Protein AF-A0A2V5M9B9-F1 (afdb_monomer_lite)

Foldseek 3Di:
DEEDCADDPLSVVLQVVVQVVDLAAEYEHEDQDPDDVVRVVCLVVPQQVVCVVVVGRGYHYHYHHDHPPPDQVRVVVVVVVVCVVCVPAAAEYEYRDDPDDCVVVVCPVPCNVVVVVVVCVVVVPPRYHYHYDHDDPPPD

Radius of gyration: 14.92 Å; chains: 1; bounding box: 33×29×41 Å

Structure (mmCIF, N/CA/C/O backbone):
data_AF-A0A2V5M9B9-F1
#
_entry.id   AF-A0A2V5M9B9-F1
#
loop_
_atom_site.group_PDB
_atom_site.id
_atom_site.type_symbol
_atom_site.label_atom_id
_atom_site.label_alt_id
_atom_site.label_comp_id
_atom_site.label_asym_id
_atom_site.label_entity_id
_atom_site.label_seq_id
_atom_site.pdbx_PDB_ins_code
_atom_site.Cartn_x
_atom_site.Cartn_y
_atom_site.Cartn_z
_atom_site.occupancy
_atom_site.B_iso_or_equiv
_atom_site.auth_seq_id
_atom_site.auth_comp_id
_atom_site.auth_asym_id
_atom_site.auth_atom_id
_atom_site.pdbx_PDB_model_num
ATOM 1 N N . VAL A 1 1 ? -5.630 0.348 0.928 1.00 92.25 1 VAL A N 1
ATOM 2 C CA . VAL A 1 1 ? -4.159 0.507 0.826 1.00 92.25 1 VAL A CA 1
ATOM 3 C C . VAL A 1 1 ? -3.582 -0.641 0.010 1.00 92.25 1 VAL A C 1
ATOM 5 O O . VAL A 1 1 ? -3.926 -1.786 0.276 1.00 92.25 1 VAL A O 1
ATOM 8 N N . VAL A 1 2 ? -2.746 -0.350 -0.987 1.00 92.00 2 VAL A N 1
ATOM 9 C CA . VAL A 1 2 ? -2.108 -1.350 -1.859 1.00 92.00 2 VAL A CA 1
ATOM 10 C C . VAL A 1 2 ? -0.591 -1.129 -1.843 1.00 92.00 2 VAL A C 1
ATOM 12 O O . VAL A 1 2 ? -0.124 -0.192 -2.491 1.00 92.00 2 VAL A O 1
ATOM 15 N N . PRO A 1 3 ? 0.200 -1.920 -1.101 1.00 88.62 3 PRO A N 1
ATOM 16 C CA . PRO A 1 3 ? 1.654 -1.828 -1.173 1.00 88.62 3 PRO A CA 1
ATOM 17 C C . PRO A 1 3 ? 2.158 -2.244 -2.564 1.00 88.62 3 PRO A C 1
ATOM 19 O O . PRO A 1 3 ? 1.758 -3.286 -3.086 1.00 88.62 3 PRO A O 1
ATOM 22 N N . ILE A 1 4 ? 3.042 -1.438 -3.158 1.00 86.62 4 ILE A N 1
ATOM 23 C CA . ILE A 1 4 ? 3.650 -1.689 -4.469 1.00 86.62 4 ILE A CA 1
ATOM 24 C C . ILE A 1 4 ? 5.169 -1.459 -4.430 1.00 86.62 4 ILE A C 1
ATOM 26 O O . ILE A 1 4 ? 5.657 -0.440 -3.951 1.00 86.62 4 ILE A O 1
ATOM 30 N N . ASP A 1 5 ? 5.935 -2.399 -4.980 1.00 79.50 5 ASP A N 1
ATOM 31 C CA . ASP A 1 5 ? 7.397 -2.272 -5.158 1.00 79.50 5 ASP A CA 1
ATOM 32 C C . ASP A 1 5 ? 7.758 -1.523 -6.460 1.00 79.50 5 ASP A C 1
ATOM 34 O O . ASP A 1 5 ? 8.858 -1.024 -6.663 1.00 79.50 5 ASP A O 1
ATOM 38 N N . GLY A 1 6 ? 6.788 -1.403 -7.363 1.00 83.94 6 GLY A N 1
ATOM 39 C CA . GLY A 1 6 ? 6.918 -0.739 -8.652 1.00 83.94 6 GLY A CA 1
ATOM 40 C C . GLY A 1 6 ? 5.719 -1.050 -9.539 1.00 83.94 6 GLY A C 1
ATOM 41 O O . GLY A 1 6 ? 4.765 -1.710 -9.112 1.00 83.94 6 GLY A O 1
ATOM 42 N N . TRP A 1 7 ? 5.755 -0.594 -10.791 1.00 88.12 7 TRP A N 1
ATOM 43 C CA . TRP A 1 7 ? 4.675 -0.851 -11.741 1.00 88.12 7 TRP A CA 1
ATOM 44 C C . TRP A 1 7 ? 4.913 -2.132 -12.545 1.00 88.12 7 TRP A C 1
ATOM 46 O O . TRP A 1 7 ? 5.859 -2.235 -13.322 1.00 88.12 7 TRP A O 1
ATOM 56 N N . ASN A 1 8 ? 4.034 -3.116 -12.369 1.00 86.44 8 ASN A N 1
ATOM 57 C CA . ASN A 1 8 ? 4.023 -4.380 -13.104 1.00 86.44 8 ASN A CA 1
ATOM 58 C C . ASN A 1 8 ? 2.585 -4.943 -13.134 1.00 86.44 8 ASN A C 1
ATOM 60 O O . ASN A 1 8 ? 1.670 -4.366 -12.543 1.00 86.44 8 ASN A O 1
ATOM 64 N N . ARG A 1 9 ? 2.373 -6.099 -13.784 1.00 83.94 9 ARG A N 1
ATOM 65 C CA . ARG A 1 9 ? 1.043 -6.746 -13.925 1.00 83.94 9 ARG A CA 1
ATOM 66 C C . ARG A 1 9 ? 0.336 -7.037 -12.594 1.00 83.94 9 ARG A C 1
ATOM 68 O O . ARG A 1 9 ? -0.864 -7.297 -12.572 1.00 83.94 9 ARG A O 1
ATOM 75 N N . VAL A 1 10 ? 1.093 -7.057 -11.509 1.00 82.62 10 VAL A N 1
ATOM 76 C CA . VAL A 1 10 ? 0.715 -7.572 -10.195 1.00 82.62 10 VAL A CA 1
ATOM 77 C C . VAL A 1 10 ? 0.204 -6.406 -9.373 1.00 82.62 10 VAL A C 1
ATOM 79 O O . VAL A 1 10 ? -0.951 -6.421 -8.954 1.00 82.62 10 VAL A O 1
ATOM 82 N N . SER A 1 11 ? 1.000 -5.336 -9.313 1.00 86.50 11 SER A N 1
ATOM 83 C CA . SER A 1 11 ? 0.580 -4.019 -8.840 1.00 86.50 11 SER A CA 1
ATOM 84 C C . SER A 1 11 ? -0.647 -3.518 -9.605 1.00 86.50 11 SER A C 1
ATOM 86 O O . SER A 1 11 ? -1.611 -3.076 -8.988 1.00 86.50 11 SER A O 1
ATOM 88 N N . GLU A 1 12 ? -0.670 -3.654 -10.938 1.00 89.75 12 GLU A N 1
ATOM 89 C CA . GLU A 1 12 ? -1.817 -3.243 -11.756 1.00 89.75 12 GLU A CA 1
ATOM 90 C C . GLU A 1 12 ? -3.094 -4.000 -11.366 1.00 89.75 12 GLU A C 1
ATOM 92 O O . GLU A 1 12 ? -4.143 -3.392 -11.150 1.00 89.75 12 GLU A O 1
ATOM 97 N N . ARG A 1 13 ? -3.028 -5.333 -11.264 1.00 87.75 13 ARG A N 1
ATOM 98 C CA . ARG A 1 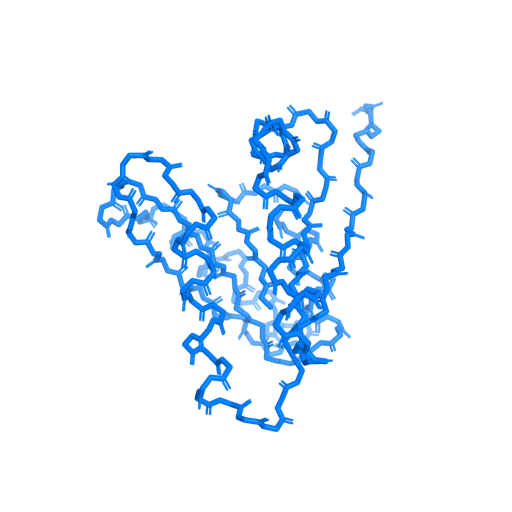13 ? -4.195 -6.150 -10.906 1.00 87.75 13 ARG A CA 1
ATOM 99 C C . ARG A 1 13 ? -4.696 -5.860 -9.502 1.00 87.75 13 ARG A C 1
ATOM 101 O O . ARG A 1 13 ? -5.904 -5.732 -9.324 1.00 87.75 13 ARG A O 1
ATOM 108 N N . ALA A 1 14 ? -3.796 -5.764 -8.532 1.00 89.06 14 ALA A N 1
ATOM 109 C CA . ALA A 1 14 ? -4.168 -5.489 -7.154 1.00 89.06 14 ALA A CA 1
ATOM 110 C C . ALA A 1 14 ? -4.788 -4.101 -7.007 1.00 89.06 14 ALA A C 1
ATOM 112 O O . ALA A 1 14 ? -5.802 -3.953 -6.328 1.00 89.06 14 ALA A O 1
ATOM 113 N N . LEU A 1 15 ? -4.262 -3.107 -7.727 1.00 92.25 15 LEU A N 1
ATOM 114 C CA . LEU A 1 15 ? -4.845 -1.773 -7.754 1.00 92.25 15 LEU A CA 1
ATOM 115 C C . LEU A 1 15 ? -6.227 -1.768 -8.416 1.00 92.25 15 LEU A C 1
ATOM 117 O O . LEU A 1 15 ? -7.162 -1.183 -7.880 1.00 92.25 15 LEU A O 1
ATOM 121 N N . ARG A 1 16 ? -6.401 -2.486 -9.534 1.00 91.38 16 ARG A N 1
ATOM 122 C CA . ARG A 1 16 ? -7.719 -2.674 -10.170 1.00 91.38 16 ARG A CA 1
ATOM 123 C C . ARG A 1 16 ? -8.716 -3.378 -9.255 1.00 91.38 16 ARG A C 1
ATOM 125 O O . ARG A 1 16 ? -9.887 -3.018 -9.256 1.00 91.38 16 ARG A O 1
ATOM 132 N N . PHE A 1 17 ? -8.275 -4.382 -8.501 1.00 91.88 17 PHE A N 1
ATOM 133 C CA . PHE A 1 17 ? -9.111 -5.048 -7.507 1.00 91.88 17 PHE A CA 1
ATOM 134 C C . PHE A 1 17 ? -9.512 -4.075 -6.393 1.00 91.88 17 PHE A C 1
ATOM 136 O O . PHE A 1 17 ? -10.698 -3.951 -6.107 1.00 91.88 17 PHE A O 1
ATOM 143 N N . ALA A 1 18 ? -8.555 -3.326 -5.838 1.00 93.69 18 ALA A N 1
ATOM 144 C CA . ALA A 1 18 ? -8.812 -2.338 -4.795 1.00 93.69 18 ALA A CA 1
ATOM 145 C C . ALA A 1 18 ? -9.821 -1.265 -5.244 1.00 93.69 18 ALA A C 1
ATOM 147 O O . ALA A 1 18 ? -10.766 -0.984 -4.516 1.00 93.69 18 ALA A O 1
ATOM 148 N N . MET A 1 19 ? -9.685 -0.740 -6.468 1.00 94.44 19 MET A N 1
ATOM 149 C CA . MET A 1 19 ? -10.619 0.248 -7.037 1.00 94.44 19 MET A CA 1
ATOM 150 C C . MET A 1 19 ? -12.041 -0.289 -7.252 1.00 94.44 19 MET A C 1
ATOM 152 O O . MET A 1 19 ? -12.979 0.491 -7.365 1.00 94.44 19 MET A O 1
ATOM 156 N N . ARG A 1 20 ? -12.236 -1.612 -7.321 1.00 92.62 20 ARG A N 1
ATOM 157 C CA . ARG A 1 20 ? -13.578 -2.213 -7.425 1.00 92.62 20 ARG A CA 1
ATOM 158 C C . ARG A 1 20 ? -14.299 -2.315 -6.089 1.00 92.62 20 ARG A C 1
ATOM 160 O O . ARG A 1 20 ? -15.516 -2.460 -6.089 1.00 92.62 20 ARG A O 1
ATOM 167 N N . ILE A 1 21 ? -13.558 -2.304 -4.986 1.00 93.06 21 ILE A N 1
ATOM 168 C CA . ILE A 1 21 ? -14.105 -2.503 -3.639 1.00 93.06 21 ILE A CA 1
ATOM 169 C C . ILE A 1 21 ? -14.071 -1.225 -2.793 1.00 93.06 21 ILE A C 1
ATOM 171 O O . ILE A 1 21 ? -14.668 -1.203 -1.723 1.00 93.06 21 ILE A O 1
ATOM 175 N N . SER A 1 22 ? -13.376 -0.179 -3.250 1.00 94.38 22 SER A N 1
ATOM 176 C CA . SER A 1 22 ? -13.280 1.114 -2.573 1.00 94.38 22 SER A CA 1
ATOM 177 C C . SER A 1 22 ? -13.063 2.245 -3.577 1.00 94.38 22 SER A C 1
ATOM 179 O O . SER A 1 22 ? -12.294 2.100 -4.528 1.00 94.38 22 SER A O 1
ATOM 181 N N . GLU A 1 23 ? -13.687 3.395 -3.326 1.00 93.69 23 GLU A N 1
ATOM 182 C CA . GLU A 1 23 ? -13.375 4.653 -4.016 1.00 93.69 23 GLU A CA 1
ATOM 183 C C . GLU A 1 23 ? -12.150 5.357 -3.415 1.00 93.69 23 GLU A C 1
ATOM 185 O O . GLU A 1 23 ? -11.523 6.186 -4.072 1.00 93.69 23 GLU A O 1
ATOM 190 N N . ASP A 1 24 ? -11.792 5.029 -2.171 1.00 94.69 24 ASP A N 1
ATOM 191 C CA . ASP A 1 24 ? -10.601 5.547 -1.509 1.00 94.69 24 ASP A CA 1
ATOM 192 C C . ASP A 1 24 ? -9.487 4.499 -1.541 1.00 94.69 24 ASP A C 1
ATOM 194 O O . ASP A 1 24 ? -9.454 3.538 -0.763 1.00 94.69 24 ASP A O 1
ATOM 198 N N . VAL A 1 25 ? -8.588 4.656 -2.510 1.00 96.19 25 VAL A N 1
ATOM 199 C CA . VAL A 1 25 ? -7.483 3.732 -2.749 1.00 96.19 25 VAL A CA 1
ATOM 200 C C . VAL A 1 25 ? -6.177 4.504 -2.753 1.00 96.19 25 VAL A C 1
ATOM 202 O O . VAL A 1 25 ? -5.970 5.388 -3.580 1.00 96.19 25 VAL A O 1
ATOM 205 N N . THR A 1 26 ? -5.260 4.106 -1.874 1.00 96.38 26 THR A N 1
ATOM 206 C CA . THR A 1 26 ? -3.868 4.567 -1.904 1.00 96.38 26 THR A CA 1
ATOM 207 C C . THR A 1 26 ? -2.943 3.411 -2.250 1.00 96.38 26 THR A C 1
ATOM 209 O O . THR A 1 26 ? -2.934 2.395 -1.546 1.00 96.38 26 THR A O 1
ATOM 212 N N . ALA A 1 27 ? -2.163 3.575 -3.314 1.00 94.56 27 ALA A N 1
ATOM 213 C CA . ALA A 1 27 ? -0.980 2.778 -3.587 1.00 94.56 27 ALA A CA 1
ATOM 214 C C . ALA A 1 27 ? 0.183 3.315 -2.742 1.00 94.56 27 ALA A C 1
ATOM 216 O O . ALA A 1 27 ? 0.450 4.512 -2.765 1.00 94.56 27 ALA A O 1
ATOM 217 N N . VAL A 1 28 ? 0.857 2.449 -1.991 1.00 92.31 28 VAL A N 1
ATOM 218 C CA . VAL A 1 28 ? 1.969 2.834 -1.111 1.00 92.31 28 VAL A CA 1
ATOM 219 C C . VAL A 1 28 ? 3.248 2.215 -1.645 1.00 92.31 28 VAL A C 1
ATOM 221 O O . VAL A 1 28 ? 3.363 0.993 -1.718 1.00 92.31 28 VAL A O 1
ATOM 224 N N . HIS A 1 29 ? 4.208 3.053 -2.014 1.00 89.75 29 HIS A N 1
ATOM 225 C CA . HIS A 1 29 ? 5.532 2.637 -2.445 1.00 89.75 29 HIS A CA 1
ATOM 226 C C . HIS A 1 29 ? 6.561 2.983 -1.375 1.00 89.75 29 HIS A C 1
ATOM 228 O O . HIS A 1 29 ? 6.711 4.149 -1.023 1.00 89.75 29 HIS A O 1
ATOM 234 N N . VAL A 1 30 ? 7.280 1.983 -0.870 1.00 84.56 30 VAL A N 1
ATOM 235 C CA . VAL A 1 30 ? 8.362 2.184 0.101 1.00 84.56 30 VAL A CA 1
ATOM 236 C C . VAL A 1 30 ? 9.700 2.095 -0.629 1.00 84.56 30 VAL A C 1
ATOM 238 O O . VAL A 1 30 ? 9.944 1.118 -1.333 1.00 84.56 30 VAL A O 1
ATOM 241 N N . THR A 1 31 ? 10.560 3.102 -0.481 1.00 83.06 31 THR A N 1
ATOM 242 C CA . THR A 1 31 ? 11.813 3.234 -1.248 1.00 83.06 31 THR A CA 1
ATOM 243 C C . THR A 1 31 ? 12.957 3.768 -0.386 1.00 83.06 31 THR A C 1
ATOM 245 O O . THR A 1 31 ? 12.738 4.589 0.499 1.00 83.06 31 THR A O 1
ATOM 248 N N . GLU A 1 32 ? 14.188 3.326 -0.667 1.00 79.00 32 GLU A N 1
ATOM 249 C CA . GLU A 1 32 ? 15.414 3.886 -0.065 1.00 79.00 32 GLU A CA 1
ATOM 250 C C . GLU A 1 32 ? 15.839 5.209 -0.716 1.00 79.00 32 GLU A C 1
ATOM 252 O O . GLU A 1 32 ? 16.624 5.956 -0.148 1.00 79.00 32 GLU A O 1
ATOM 257 N N . ASN A 1 33 ? 15.356 5.488 -1.927 1.00 76.38 33 ASN A N 1
ATOM 258 C CA . ASN A 1 33 ? 15.595 6.756 -2.607 1.00 76.38 33 ASN A CA 1
ATOM 259 C C . ASN A 1 33 ? 14.525 7.764 -2.187 1.00 76.38 33 ASN A C 1
ATOM 261 O O . ASN A 1 33 ? 13.345 7.411 -2.173 1.00 76.38 33 ASN A O 1
ATOM 265 N N . GLU A 1 34 ? 14.915 9.016 -1.932 1.00 68.50 34 GLU A N 1
ATOM 266 C CA . GLU A 1 34 ? 14.004 10.112 -1.551 1.00 68.50 34 GLU A CA 1
ATOM 267 C C . GLU A 1 34 ? 12.843 10.304 -2.539 1.00 68.50 34 GLU A C 1
ATOM 269 O O . GLU A 1 34 ? 11.783 10.807 -2.176 1.00 68.50 34 GLU A O 1
ATOM 274 N N . THR A 1 35 ? 13.005 9.894 -3.802 1.00 71.94 35 THR A N 1
ATOM 275 C CA . THR A 1 35 ? 11.933 9.907 -4.801 1.00 71.94 35 THR A CA 1
ATOM 276 C C . THR A 1 35 ? 12.104 8.778 -5.818 1.00 71.94 35 THR A C 1
ATOM 278 O O . THR A 1 35 ? 13.215 8.476 -6.251 1.00 71.94 35 THR A O 1
ATOM 281 N N . ASN A 1 36 ? 10.986 8.184 -6.252 1.00 82.62 36 ASN A N 1
ATOM 282 C CA . ASN A 1 36 ? 10.930 7.281 -7.405 1.00 82.62 36 ASN A CA 1
ATOM 283 C C . ASN A 1 36 ? 10.169 7.955 -8.557 1.00 82.62 36 ASN A C 1
ATOM 285 O O . ASN A 1 36 ? 8.994 7.671 -8.799 1.00 82.62 36 ASN A O 1
ATOM 289 N N . GLN A 1 37 ? 10.838 8.886 -9.247 1.00 86.50 37 GLN A N 1
ATOM 290 C CA . GLN A 1 37 ? 10.208 9.715 -10.283 1.00 86.50 37 GLN A CA 1
ATOM 291 C C . GLN A 1 37 ? 9.623 8.864 -11.416 1.00 86.50 37 GLN A C 1
ATOM 293 O O . GLN A 1 37 ? 8.510 9.117 -11.864 1.00 86.50 37 GLN A O 1
ATOM 298 N N . ALA A 1 38 ? 10.319 7.791 -11.801 1.00 88.75 38 ALA A N 1
ATOM 299 C CA . ALA A 1 38 ? 9.840 6.864 -12.819 1.00 88.75 38 ALA A CA 1
ATOM 300 C C . ALA A 1 38 ? 8.493 6.229 -12.435 1.00 88.75 38 ALA A C 1
ATOM 302 O O . ALA A 1 38 ? 7.589 6.158 -13.266 1.00 88.75 38 ALA A O 1
ATOM 303 N N . LEU A 1 39 ? 8.324 5.797 -11.179 1.00 89.62 39 LEU A N 1
ATOM 304 C CA . LEU A 1 39 ? 7.048 5.253 -10.716 1.00 89.62 39 LEU A CA 1
ATOM 305 C C . LEU A 1 39 ? 5.951 6.321 -10.685 1.00 89.62 39 LEU A C 1
ATOM 307 O O . LEU A 1 39 ? 4.827 6.030 -11.086 1.00 89.62 39 LEU A O 1
ATOM 311 N N . ILE A 1 40 ? 6.270 7.539 -10.243 1.00 91.62 40 ILE A N 1
ATOM 312 C CA . ILE A 1 40 ? 5.322 8.662 -10.213 1.00 91.62 40 ILE A CA 1
ATOM 313 C C . ILE A 1 40 ? 4.819 8.975 -11.628 1.00 91.62 40 ILE A C 1
ATOM 315 O O . ILE A 1 40 ? 3.611 9.074 -11.849 1.00 91.62 40 ILE A O 1
ATOM 319 N N . ASP A 1 41 ? 5.725 9.065 -12.600 1.00 93.00 41 ASP A N 1
ATOM 320 C CA . ASP A 1 41 ? 5.387 9.345 -13.998 1.00 93.00 41 ASP A CA 1
ATOM 321 C C . ASP A 1 41 ? 4.552 8.214 -14.608 1.00 93.00 41 ASP A C 1
ATOM 323 O O . ASP A 1 41 ? 3.556 8.453 -15.301 1.00 93.00 41 ASP A O 1
ATOM 327 N N . ILE A 1 42 ? 4.910 6.962 -14.311 1.00 92.62 42 ILE A N 1
ATOM 328 C CA . ILE A 1 42 ? 4.121 5.800 -14.721 1.00 92.62 42 ILE A CA 1
ATOM 329 C C . ILE A 1 42 ? 2.727 5.855 -14.098 1.00 92.62 42 ILE A C 1
ATOM 331 O O . ILE A 1 42 ? 1.748 5.629 -14.803 1.00 92.62 42 ILE A O 1
ATOM 335 N N . PHE A 1 43 ? 2.602 6.172 -12.813 1.00 92.81 43 PHE A N 1
ATOM 336 C CA . PHE A 1 43 ? 1.311 6.218 -12.133 1.00 92.81 43 PHE A CA 1
ATOM 337 C C . PHE A 1 43 ? 0.395 7.289 -12.748 1.00 92.81 43 PHE A C 1
ATOM 339 O O . PHE A 1 43 ? -0.733 6.992 -13.150 1.00 92.81 43 PHE A O 1
ATOM 346 N N . ARG A 1 44 ? 0.925 8.496 -12.969 1.00 92.25 44 ARG A N 1
ATOM 347 C CA . ARG A 1 44 ? 0.204 9.597 -13.630 1.00 92.25 44 ARG A CA 1
ATOM 348 C C . ARG A 1 44 ? -0.233 9.277 -15.054 1.00 92.25 44 ARG A C 1
ATOM 350 O O . ARG A 1 44 ? -1.267 9.752 -15.503 1.00 92.25 44 ARG A O 1
ATOM 357 N N . THR A 1 45 ? 0.536 8.481 -15.793 1.00 92.44 45 THR A N 1
ATOM 358 C CA . THR A 1 45 ? 0.237 8.196 -17.209 1.00 92.44 45 THR A CA 1
ATOM 359 C C . THR A 1 45 ? -0.549 6.903 -17.422 1.00 92.44 45 THR A C 1
ATOM 361 O O . THR A 1 45 ? -1.333 6.803 -18.366 1.00 92.44 45 THR A O 1
ATOM 364 N N . ARG A 1 46 ? -0.358 5.897 -16.564 1.00 89.62 46 ARG A N 1
ATOM 365 C CA . ARG A 1 46 ? -0.905 4.538 -16.723 1.00 89.62 46 ARG A CA 1
ATOM 366 C C . ARG A 1 46 ? -2.024 4.202 -15.744 1.00 89.62 46 ARG A C 1
ATOM 368 O O . ARG A 1 46 ? -2.705 3.204 -15.970 1.00 89.62 46 ARG A O 1
ATOM 375 N N . VAL A 1 47 ? -2.224 4.993 -14.690 1.00 91.75 47 VAL A N 1
ATOM 376 C CA . VAL A 1 47 ? -3.225 4.711 -13.650 1.00 91.75 47 VAL A CA 1
ATOM 377 C C . VAL A 1 47 ? -4.309 5.774 -13.613 1.00 91.75 47 VAL A C 1
ATOM 379 O O . VAL A 1 47 ? -5.475 5.448 -13.821 1.00 91.75 47 VAL A O 1
ATOM 382 N N . GLU A 1 48 ? -3.938 7.032 -13.389 1.00 90.88 48 GLU A N 1
ATOM 383 C CA . GLU A 1 48 ? -4.896 8.114 -13.134 1.00 90.88 48 GLU A CA 1
ATOM 384 C C . GLU A 1 48 ? -5.880 8.344 -14.306 1.00 90.88 48 GLU A C 1
ATOM 386 O O . GLU A 1 48 ? -7.095 8.285 -14.076 1.00 90.88 48 GLU A O 1
ATOM 391 N N . PRO A 1 49 ? -5.444 8.528 -15.574 1.00 91.94 49 PRO A N 1
ATOM 392 C CA . PRO A 1 49 ? -6.380 8.694 -16.679 1.00 91.94 49 PRO A CA 1
ATOM 393 C C . PRO A 1 49 ? -7.220 7.437 -16.929 1.00 91.94 49 PRO A C 1
ATOM 395 O O . PRO A 1 49 ? -8.440 7.566 -17.024 1.00 91.94 49 PRO A O 1
ATOM 398 N N . PRO A 1 50 ? -6.653 6.215 -17.029 1.00 90.31 50 PRO A N 1
ATOM 399 C CA . PRO A 1 50 ? -7.464 5.017 -17.242 1.00 90.31 50 PRO A CA 1
ATOM 400 C C . PRO A 1 50 ? -8.492 4.752 -16.138 1.00 90.31 50 PRO A C 1
ATOM 402 O O . PRO A 1 50 ? -9.585 4.285 -16.450 1.00 90.31 50 PRO A O 1
ATOM 405 N N . ALA A 1 51 ? -8.176 5.061 -14.874 1.00 89.44 51 ALA A N 1
ATOM 406 C CA . ALA A 1 51 ? -9.129 4.962 -13.770 1.00 89.44 51 ALA A CA 1
ATOM 407 C C . ALA A 1 51 ? -10.329 5.893 -13.997 1.00 89.44 51 ALA A C 1
ATOM 409 O O . ALA A 1 51 ? -11.468 5.427 -13.978 1.00 89.44 51 ALA A O 1
ATOM 410 N N . GLY A 1 52 ? -10.067 7.164 -14.325 1.00 88.06 52 GLY A N 1
ATOM 411 C CA . GLY A 1 52 ? -11.114 8.147 -14.608 1.00 88.06 52 GLY A CA 1
ATOM 412 C C . GLY A 1 52 ? -11.999 7.761 -15.798 1.00 88.06 52 GLY A C 1
ATOM 413 O O . GLY A 1 52 ? -13.222 7.785 -15.685 1.00 88.06 52 GLY A O 1
ATOM 414 N N . HIS A 1 53 ? -11.409 7.320 -16.916 1.00 90.38 53 HIS A N 1
ATOM 415 C CA . HIS A 1 53 ? -12.176 6.865 -18.088 1.00 90.38 53 HIS A CA 1
ATOM 416 C C . HIS A 1 53 ? -13.035 5.625 -17.803 1.00 90.38 53 HIS A C 1
ATOM 418 O O . HIS A 1 53 ? -14.064 5.430 -18.444 1.00 90.38 53 HIS A O 1
ATOM 424 N N . ALA A 1 54 ? -12.617 4.783 -16.857 1.00 88.56 54 ALA A N 1
ATOM 425 C CA . ALA A 1 54 ? -13.356 3.598 -16.435 1.00 88.56 54 ALA A CA 1
ATOM 426 C C . ALA A 1 54 ? -14.395 3.884 -15.331 1.00 88.56 54 ALA A C 1
ATOM 428 O O . ALA A 1 54 ? -15.019 2.945 -14.841 1.00 88.56 54 ALA A O 1
ATOM 429 N N . GLY A 1 55 ? -14.584 5.150 -14.941 1.00 90.38 55 GLY A N 1
ATOM 430 C CA . GLY A 1 55 ? -15.542 5.555 -13.910 1.00 90.38 55 GLY A CA 1
ATOM 431 C C . GLY A 1 55 ? -15.075 5.298 -12.474 1.00 90.38 55 GLY A C 1
ATOM 432 O O . GLY A 1 55 ? -15.883 5.384 -11.555 1.00 90.38 55 GLY A O 1
ATOM 433 N N . TYR A 1 56 ? -13.793 4.988 -12.264 1.00 91.94 56 TYR A N 1
ATOM 434 C CA . TYR A 1 56 ? -13.214 4.859 -10.928 1.00 91.94 56 TYR A CA 1
ATOM 435 C C . TYR A 1 56 ? -12.666 6.201 -10.441 1.00 91.94 56 TYR A C 1
ATOM 437 O O . TYR A 1 56 ? -12.101 6.981 -11.213 1.00 91.94 56 TYR A O 1
ATOM 445 N N . ARG A 1 57 ? -12.753 6.443 -9.129 1.00 92.25 57 ARG A N 1
ATOM 446 C CA . ARG A 1 57 ? -11.998 7.525 -8.493 1.00 92.25 57 ARG A CA 1
ATOM 447 C C . ARG A 1 57 ? -10.502 7.248 -8.638 1.00 92.25 57 ARG A C 1
ATOM 449 O O . ARG A 1 57 ? -10.050 6.116 -8.468 1.00 92.25 57 ARG A O 1
ATOM 456 N N . GLN A 1 58 ? -9.740 8.285 -8.976 1.00 92.88 58 GLN A N 1
ATOM 457 C CA . GLN A 1 58 ? -8.301 8.150 -9.168 1.00 92.88 58 GLN A CA 1
ATOM 458 C C . GLN A 1 58 ? -7.633 7.736 -7.849 1.00 92.88 58 GLN A C 1
ATOM 460 O O . GLN A 1 58 ? -7.812 8.428 -6.840 1.00 92.88 58 GLN A O 1
ATOM 465 N N . PRO A 1 59 ? -6.881 6.622 -7.833 1.00 94.56 59 PRO A N 1
ATOM 466 C CA . PRO A 1 59 ? -6.146 6.220 -6.648 1.00 94.56 59 PRO A CA 1
ATOM 467 C C . PRO A 1 59 ? -5.018 7.219 -6.372 1.00 94.56 59 PRO A C 1
ATOM 469 O O . PRO A 1 59 ? -4.474 7.822 -7.293 1.00 94.56 59 PRO A O 1
ATOM 472 N N . ARG A 1 60 ? -4.637 7.373 -5.104 1.00 95.19 60 ARG A N 1
ATOM 473 C CA . ARG A 1 60 ? -3.462 8.158 -4.702 1.00 95.19 60 ARG A CA 1
ATOM 474 C C . ARG A 1 60 ? -2.206 7.297 -4.743 1.00 95.19 60 ARG A C 1
ATOM 476 O O . ARG A 1 60 ? -2.281 6.089 -4.516 1.00 95.19 60 ARG A O 1
ATOM 483 N N . LEU A 1 61 ? -1.056 7.924 -4.965 1.00 95.00 61 LEU A N 1
ATOM 484 C CA . LEU A 1 61 ? 0.256 7.316 -4.763 1.00 95.00 61 LEU A CA 1
ATOM 485 C C . LEU A 1 61 ? 0.938 7.995 -3.572 1.00 95.00 61 LEU A C 1
ATOM 487 O O . LEU A 1 61 ? 1.188 9.196 -3.619 1.00 95.00 61 LEU A O 1
ATOM 491 N N . GLU A 1 62 ? 1.256 7.223 -2.538 1.00 93.50 62 GLU A N 1
ATOM 492 C CA . GLU A 1 62 ? 2.108 7.646 -1.426 1.00 93.50 62 GLU A CA 1
ATOM 493 C C . GLU A 1 62 ? 3.495 7.023 -1.603 1.00 93.50 62 GLU A C 1
ATOM 495 O O . GLU A 1 62 ? 3.615 5.802 -1.740 1.00 93.50 62 GLU A O 1
ATOM 500 N N . VAL A 1 63 ? 4.542 7.846 -1.573 1.00 91.56 63 VAL A N 1
ATOM 501 C CA . VAL A 1 63 ? 5.934 7.384 -1.572 1.00 91.56 63 VAL A CA 1
ATOM 502 C C . VAL A 1 63 ? 6.503 7.592 -0.175 1.00 91.56 63 VAL A C 1
ATOM 504 O O . VAL A 1 63 ? 6.606 8.722 0.293 1.00 91.56 63 VAL A O 1
ATOM 507 N N . ILE A 1 64 ? 6.864 6.501 0.493 1.00 88.62 64 ILE A N 1
ATOM 508 C CA . ILE A 1 64 ? 7.428 6.513 1.839 1.00 88.62 64 ILE A CA 1
ATOM 509 C C . ILE A 1 64 ? 8.918 6.226 1.735 1.00 88.62 64 ILE A C 1
ATOM 511 O O . ILE A 1 64 ? 9.333 5.171 1.247 1.00 88.62 64 ILE A O 1
ATOM 515 N N . HIS A 1 65 ? 9.724 7.163 2.219 1.00 87.19 65 HIS A N 1
ATOM 516 C CA . HIS A 1 65 ? 11.156 6.958 2.323 1.00 87.19 65 HIS A CA 1
ATOM 517 C C . HIS A 1 65 ? 11.468 6.045 3.512 1.00 87.19 65 HIS A C 1
ATOM 519 O O . HIS A 1 65 ? 11.044 6.312 4.636 1.00 87.19 65 HIS A O 1
ATOM 525 N N . SER A 1 66 ? 12.227 4.982 3.266 1.00 80.62 66 SER A N 1
ATOM 526 C CA . SER A 1 66 ? 12.648 4.036 4.290 1.00 80.62 66 SER A CA 1
ATOM 527 C C . SER A 1 66 ? 14.113 3.655 4.114 1.00 80.62 66 SER A C 1
ATOM 529 O O . SER A 1 66 ? 14.453 2.936 3.169 1.00 80.62 66 SER A O 1
ATOM 531 N N . PRO A 1 67 ? 14.999 4.098 5.017 1.00 69.12 67 PRO A N 1
ATOM 532 C CA . PRO A 1 67 ? 16.379 3.649 5.003 1.00 69.12 67 PRO A CA 1
ATOM 533 C C . PRO A 1 67 ? 16.460 2.161 5.398 1.00 69.12 67 PRO A C 1
ATOM 535 O O . PRO A 1 67 ? 15.669 1.669 6.207 1.00 69.12 67 PRO A O 1
ATOM 538 N N . TYR A 1 68 ? 17.451 1.439 4.867 1.00 62.66 68 TYR A N 1
ATOM 539 C CA . TYR A 1 68 ? 17.765 0.039 5.211 1.00 62.66 68 TYR A CA 1
ATOM 540 C C . TYR A 1 68 ? 16.775 -1.028 4.699 1.00 62.66 68 TYR A C 1
ATOM 542 O O . TYR A 1 68 ? 16.648 -2.093 5.308 1.00 62.66 68 TYR A O 1
ATOM 550 N N . ARG A 1 69 ? 16.076 -0.782 3.583 1.00 63.78 69 ARG A N 1
ATOM 551 C CA . ARG A 1 69 ? 15.095 -1.705 2.956 1.00 63.78 69 ARG A CA 1
ATOM 552 C C . ARG A 1 69 ? 13.980 -2.193 3.882 1.00 63.78 69 ARG A C 1
ATOM 554 O O . ARG A 1 69 ? 13.375 -3.240 3.638 1.00 63.78 69 ARG A O 1
ATOM 561 N N . LYS A 1 70 ? 13.681 -1.455 4.951 1.00 68.44 70 LYS A N 1
ATOM 562 C CA . LYS A 1 70 ? 12.585 -1.800 5.853 1.00 68.44 70 LYS A CA 1
ATOM 563 C C . LYS A 1 70 ? 11.264 -1.465 5.171 1.00 68.44 70 LYS A C 1
ATOM 565 O O . LYS A 1 70 ? 10.898 -0.304 5.081 1.00 68.44 70 LYS A O 1
ATOM 570 N N . LEU A 1 71 ? 10.545 -2.467 4.678 1.00 68.75 71 LEU A N 1
ATOM 571 C CA . LEU A 1 71 ? 9.266 -2.241 3.994 1.00 68.75 71 LEU A CA 1
ATOM 572 C C . LEU A 1 71 ? 8.071 -2.216 4.961 1.00 68.75 71 LEU A C 1
ATOM 574 O O . LEU A 1 71 ? 7.155 -1.416 4.794 1.00 68.75 71 LEU A O 1
ATOM 578 N N . PHE A 1 72 ? 8.082 -3.071 5.988 1.00 70.50 72 PHE A N 1
ATOM 579 C CA . PHE A 1 72 ? 6.920 -3.272 6.866 1.00 70.50 72 PHE A CA 1
ATOM 580 C C . PHE A 1 72 ? 6.731 -2.190 7.905 1.00 70.50 72 PHE A C 1
ATOM 582 O O . PHE A 1 72 ? 5.607 -1.758 8.107 1.00 70.50 72 PHE A O 1
ATOM 589 N N . GLU A 1 73 ? 7.810 -1.771 8.558 1.00 74.75 73 GLU A N 1
ATOM 590 C CA . GLU A 1 73 ? 7.751 -0.759 9.613 1.00 74.75 73 GLU A CA 1
ATOM 591 C C . GLU A 1 73 ? 7.164 0.567 9.084 1.00 74.75 73 GLU A C 1
ATOM 593 O O . GLU A 1 73 ? 6.146 0.996 9.623 1.00 74.75 73 GLU A O 1
ATOM 598 N N . PRO A 1 74 ? 7.619 1.127 7.943 1.00 82.88 74 PRO A N 1
ATOM 599 C CA . PRO A 1 74 ? 7.009 2.341 7.395 1.00 82.88 74 PRO A CA 1
ATOM 600 C C . PRO A 1 74 ? 5.581 2.136 6.871 1.00 82.88 74 PRO A C 1
ATOM 602 O O . PRO A 1 74 ? 4.755 3.042 6.947 1.00 82.88 74 PRO A O 1
ATOM 605 N N . LEU A 1 75 ? 5.257 0.952 6.335 1.00 81.31 75 LEU A N 1
ATOM 606 C CA . LEU A 1 75 ? 3.889 0.640 5.906 1.00 81.31 75 LEU A CA 1
ATOM 607 C C . LEU A 1 75 ? 2.932 0.550 7.105 1.00 81.31 75 LEU A C 1
ATOM 609 O O . LEU A 1 75 ? 1.796 1.010 7.024 1.00 81.31 75 LEU A O 1
ATOM 613 N N . LEU A 1 76 ? 3.388 -0.036 8.210 1.00 78.50 76 LEU A N 1
ATOM 614 C CA . LEU A 1 76 ? 2.653 -0.108 9.467 1.00 78.50 76 LEU A CA 1
ATOM 615 C C . LEU A 1 76 ? 2.425 1.278 10.054 1.00 78.50 76 LEU A C 1
ATOM 617 O O . LEU A 1 76 ? 1.291 1.618 10.373 1.00 78.50 76 LEU A O 1
ATOM 621 N N . GLU A 1 77 ? 3.473 2.094 10.131 1.00 84.19 77 GLU A N 1
ATOM 622 C CA . GLU A 1 77 ? 3.371 3.487 10.567 1.00 84.19 77 GLU A CA 1
ATOM 623 C C . GLU A 1 77 ? 2.389 4.280 9.698 1.00 84.19 77 GLU A C 1
ATOM 625 O O . GLU A 1 77 ? 1.568 5.037 10.219 1.00 84.19 77 GLU A O 1
ATOM 630 N N . TYR A 1 78 ? 2.408 4.056 8.381 1.00 88.88 78 TYR A N 1
ATOM 631 C CA . TYR A 1 78 ? 1.437 4.643 7.464 1.00 88.88 78 TYR A CA 1
ATOM 632 C C . TYR A 1 78 ? 0.002 4.213 7.785 1.00 88.88 78 TYR A C 1
ATOM 634 O O . TYR A 1 78 ? -0.881 5.065 7.873 1.00 88.88 78 TYR A O 1
ATOM 642 N N . ILE A 1 79 ? -0.242 2.914 7.979 1.00 87.19 79 ILE A N 1
ATOM 643 C CA . ILE A 1 79 ? -1.574 2.393 8.318 1.00 87.19 79 ILE A CA 1
ATOM 644 C C . ILE A 1 79 ? -2.046 2.968 9.658 1.00 87.19 79 ILE A C 1
ATOM 646 O O . ILE A 1 79 ? -3.177 3.438 9.750 1.00 87.19 79 ILE A O 1
ATOM 650 N N . GLU A 1 80 ? -1.179 2.999 10.671 1.00 84.38 80 GLU A N 1
ATOM 651 C CA . GLU A 1 80 ? -1.477 3.580 11.982 1.00 84.38 80 GLU A CA 1
ATOM 652 C C . GLU A 1 80 ? -1.802 5.074 11.898 1.00 84.38 80 GLU A C 1
ATOM 654 O O . GLU A 1 80 ? -2.727 5.541 12.566 1.00 84.38 80 GLU A O 1
ATOM 659 N N . ARG A 1 81 ? -1.085 5.826 11.055 1.00 89.94 81 ARG A N 1
ATOM 660 C CA . ARG A 1 81 ? -1.375 7.240 10.791 1.00 89.94 81 ARG A CA 1
ATOM 661 C C . ARG A 1 81 ? -2.761 7.410 10.171 1.00 89.94 81 ARG A C 1
ATOM 663 O O . ARG A 1 81 ? -3.585 8.118 10.743 1.00 89.94 81 ARG A O 1
ATOM 670 N N . ILE A 1 82 ? -3.048 6.719 9.066 1.00 90.88 82 ILE A N 1
ATOM 671 C CA . ILE A 1 82 ? -4.350 6.829 8.387 1.00 90.88 82 ILE A CA 1
ATOM 672 C C . ILE A 1 82 ? -5.489 6.391 9.315 1.00 90.88 82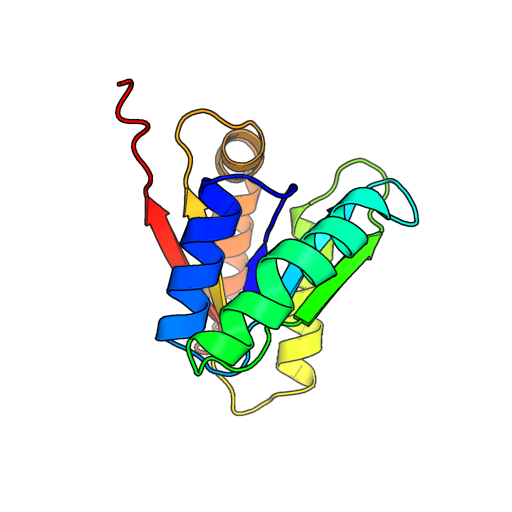 ILE A C 1
ATOM 674 O O . ILE A 1 82 ? -6.536 7.028 9.346 1.00 90.88 82 ILE A O 1
ATOM 678 N N . LYS A 1 83 ? -5.284 5.358 10.136 1.00 85.94 83 LYS A N 1
ATOM 679 C CA . LYS A 1 83 ? -6.270 4.891 11.121 1.00 85.94 83 LYS A CA 1
ATOM 680 C C . LYS A 1 83 ? -6.611 5.953 12.170 1.00 85.94 83 LYS A C 1
ATOM 682 O O . LYS A 1 83 ? -7.764 6.061 12.580 1.00 85.94 83 LYS A O 1
ATOM 687 N N . LYS A 1 84 ? -5.621 6.734 12.613 1.00 86.94 84 LYS A N 1
ATOM 688 C CA . LYS A 1 84 ? -5.836 7.865 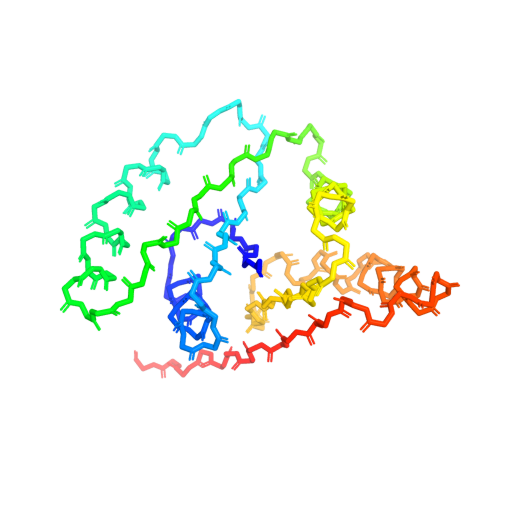13.532 1.00 86.94 84 LYS A CA 1
ATOM 689 C C . LYS A 1 84 ? -6.569 9.020 12.850 1.00 86.94 84 LYS A C 1
ATOM 691 O O . LYS A 1 84 ? -7.374 9.683 13.492 1.00 86.94 84 LYS A O 1
ATOM 696 N N . GLU A 1 85 ? -6.308 9.239 11.564 1.00 90.44 85 GLU A N 1
ATOM 697 C CA . GLU A 1 85 ? -6.968 10.270 10.752 1.00 90.44 85 GLU A CA 1
ATOM 698 C C . GLU A 1 85 ? -8.403 9.883 10.347 1.00 90.44 85 GLU A C 1
ATOM 700 O O . GLU A 1 85 ? -9.229 10.759 10.100 1.00 90.44 85 GLU A O 1
ATOM 705 N N . THR A 1 86 ? -8.718 8.582 10.305 1.00 87.94 86 THR A N 1
ATOM 706 C CA . THR A 1 86 ? -10.008 8.033 9.847 1.00 87.94 86 THR A CA 1
ATOM 707 C C . THR A 1 86 ? -10.619 7.064 10.876 1.00 87.94 86 THR A C 1
ATOM 709 O O . THR A 1 86 ? -10.713 5.858 10.637 1.00 87.94 86 THR A O 1
ATOM 712 N N . PRO A 1 87 ? -11.056 7.561 12.050 1.00 82.81 87 PRO A N 1
ATOM 713 C CA . PRO A 1 87 ? -11.460 6.713 13.173 1.00 82.81 87 PRO A CA 1
ATOM 714 C C . PRO A 1 87 ? -12.635 5.763 12.872 1.00 82.81 87 PRO A C 1
ATOM 716 O O . PRO A 1 87 ? -12.693 4.679 13.447 1.00 82.81 87 PRO A O 1
ATOM 719 N N . ASP A 1 88 ? -13.510 6.092 11.923 1.00 86.62 88 ASP A N 1
ATOM 720 C CA . ASP A 1 88 ? -14.700 5.286 11.609 1.00 86.62 88 ASP A CA 1
ATOM 721 C C . ASP A 1 88 ? -14.573 4.484 10.301 1.00 86.62 88 ASP A C 1
ATOM 723 O O . ASP A 1 88 ? -15.569 4.057 9.721 1.00 86.62 88 ASP A O 1
ATOM 727 N N . THR A 1 89 ? -13.350 4.301 9.786 1.00 87.44 89 THR A N 1
ATOM 728 C CA . THR A 1 89 ? -13.107 3.646 8.489 1.00 87.44 89 THR A CA 1
ATOM 729 C C . THR A 1 89 ? -12.349 2.330 8.642 1.00 87.44 89 THR A C 1
ATOM 731 O O . THR A 1 89 ? -11.359 2.238 9.366 1.00 87.44 89 THR A O 1
ATOM 734 N N . ILE A 1 90 ? -12.798 1.300 7.915 1.00 89.31 90 ILE A N 1
ATOM 735 C CA . ILE A 1 90 ? -12.064 0.038 7.777 1.00 89.31 90 ILE A CA 1
ATOM 736 C C . ILE A 1 90 ? -10.962 0.217 6.729 1.00 89.31 90 ILE A C 1
ATOM 738 O O . ILE A 1 90 ? -11.218 0.591 5.585 1.00 89.31 90 ILE A O 1
ATOM 742 N N . ILE A 1 91 ? -9.731 -0.115 7.098 1.00 90.62 91 ILE A N 1
ATOM 743 C CA . ILE A 1 91 ? -8.570 -0.091 6.217 1.00 90.62 91 ILE A CA 1
ATOM 744 C C . ILE A 1 91 ? -8.350 -1.493 5.648 1.00 90.62 91 ILE A C 1
ATOM 746 O O . ILE A 1 91 ? -7.853 -2.394 6.324 1.00 90.62 91 ILE A O 1
ATOM 750 N N . ALA A 1 92 ? -8.673 -1.668 4.366 1.00 90.56 92 ALA A N 1
ATOM 751 C CA . ALA A 1 92 ? -8.315 -2.868 3.619 1.00 90.56 92 ALA A CA 1
ATOM 752 C C . ALA A 1 92 ? -6.883 -2.759 3.066 1.00 90.56 92 ALA A C 1
ATOM 754 O O . ALA A 1 92 ? -6.584 -1.878 2.249 1.00 90.56 92 ALA A O 1
ATOM 755 N N . VAL A 1 93 ? -5.997 -3.663 3.481 1.00 88.50 93 VAL A N 1
ATOM 756 C CA . VAL A 1 93 ? -4.637 -3.811 2.951 1.00 88.50 93 VAL A CA 1
ATOM 757 C C . VAL A 1 93 ? -4.644 -4.944 1.929 1.00 88.50 93 VAL A C 1
ATOM 759 O O . VAL A 1 93 ? -4.732 -6.117 2.287 1.00 88.50 93 VAL A O 1
ATOM 762 N N . VAL A 1 94 ? -4.582 -4.593 0.645 1.00 87.81 94 VAL A N 1
ATOM 763 C CA . VAL A 1 94 ? -4.608 -5.561 -0.459 1.00 87.81 94 VAL A CA 1
ATOM 764 C C . VAL A 1 94 ? -3.187 -5.997 -0.759 1.00 87.81 94 VAL A C 1
ATOM 766 O O . VAL A 1 94 ? -2.425 -5.249 -1.369 1.00 87.81 94 VAL A O 1
ATOM 769 N N . ILE A 1 95 ? -2.833 -7.204 -0.335 1.00 79.81 95 ILE A N 1
ATOM 770 C CA . ILE A 1 95 ? -1.498 -7.752 -0.514 1.00 79.81 95 ILE A CA 1
ATOM 771 C C . ILE A 1 95 ? -1.454 -8.584 -1.806 1.00 79.81 95 ILE A C 1
ATOM 773 O O . ILE A 1 95 ? -2.187 -9.575 -1.936 1.00 79.81 95 ILE A O 1
ATOM 777 N N . PRO A 1 96 ? -0.630 -8.192 -2.793 1.00 69.19 96 PRO A N 1
ATOM 778 C CA . PRO A 1 96 ? -0.639 -8.826 -4.101 1.00 69.19 96 PRO A CA 1
ATOM 779 C C . PRO A 1 96 ? 0.259 -10.063 -4.161 1.00 69.19 96 PRO A C 1
ATOM 781 O O . PRO A 1 96 ? 1.330 -9.989 -4.735 1.00 69.19 96 PRO A O 1
ATOM 784 N N . GLU A 1 97 ? -0.135 -11.196 -3.580 1.00 63.34 97 GLU A N 1
ATOM 785 C CA . GLU A 1 97 ? 0.693 -12.413 -3.509 1.00 63.34 97 GLU A CA 1
ATOM 786 C C . GLU A 1 97 ? 1.227 -12.880 -4.883 1.00 63.34 97 GLU A C 1
ATOM 788 O O . GLU A 1 97 ? 0.486 -13.368 -5.740 1.00 63.34 97 GLU A O 1
ATOM 793 N N . LEU A 1 98 ? 2.549 -12.790 -5.069 1.00 57.06 98 LEU A N 1
ATOM 794 C CA . LEU A 1 98 ? 3.270 -13.383 -6.190 1.00 57.06 98 LEU A CA 1
ATOM 795 C C . LEU A 1 98 ? 4.239 -14.425 -5.659 1.00 57.06 98 LEU A C 1
ATOM 797 O O . LEU A 1 98 ? 5.186 -14.078 -4.958 1.00 57.06 98 LEU A O 1
ATOM 801 N N . VAL A 1 99 ? 4.058 -15.679 -6.062 1.00 50.91 99 VAL A N 1
ATOM 802 C CA . VAL A 1 99 ? 4.811 -16.845 -5.558 1.00 50.91 99 VAL A CA 1
ATOM 803 C C . VAL A 1 99 ? 6.335 -16.772 -5.824 1.00 50.91 99 VAL A C 1
ATOM 805 O O . VAL A 1 99 ? 7.071 -17.634 -5.366 1.00 50.91 99 VAL A O 1
ATOM 808 N N . LYS A 1 100 ? 6.844 -15.759 -6.546 1.00 47.16 100 LYS A N 1
ATOM 809 C CA . LYS A 1 100 ? 8.261 -15.667 -6.957 1.00 47.16 100 LYS A CA 1
ATOM 810 C C . LYS A 1 100 ? 8.957 -14.307 -6.776 1.00 47.16 100 LYS A C 1
ATOM 812 O O . LYS A 1 100 ? 10.078 -14.161 -7.253 1.00 47.16 100 LYS A O 1
ATOM 817 N N . SER A 1 101 ? 8.339 -13.294 -6.159 1.00 46.66 101 SER A N 1
ATOM 818 C CA . SER A 1 101 ? 9.027 -12.003 -5.955 1.00 46.66 101 SER A CA 1
ATOM 819 C C . SER A 1 101 ? 9.409 -11.792 -4.493 1.00 46.66 101 SER A C 1
ATOM 821 O O . SER A 1 101 ? 8.598 -11.997 -3.588 1.00 46.66 101 SER A O 1
ATOM 823 N N . ARG A 1 102 ? 10.659 -11.359 -4.292 1.00 50.88 102 ARG A N 1
ATOM 824 C CA . ARG A 1 102 ? 11.380 -11.285 -3.012 1.00 50.88 102 ARG A CA 1
ATOM 825 C C . ARG A 1 102 ? 10.616 -10.548 -1.906 1.00 50.88 102 ARG A C 1
ATOM 827 O O . ARG A 1 102 ? 10.858 -10.821 -0.744 1.00 50.88 102 ARG A O 1
ATOM 834 N N . TRP A 1 103 ? 9.676 -9.653 -2.216 1.00 56.31 103 TRP A N 1
ATOM 835 C CA . TRP A 1 103 ? 8.880 -8.936 -1.208 1.00 56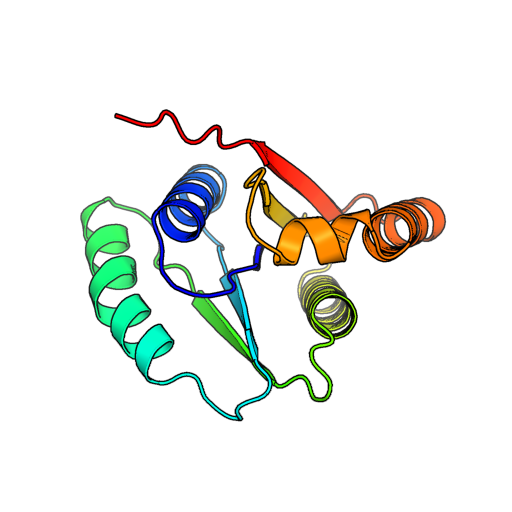.31 103 TRP A CA 1
ATOM 836 C C . TRP A 1 103 ? 7.940 -9.858 -0.399 1.00 56.31 103 TRP A C 1
ATOM 838 O O . TRP A 1 103 ? 7.765 -9.616 0.794 1.00 56.31 103 TRP A O 1
ATOM 848 N N . TRP A 1 104 ? 7.395 -10.938 -0.991 1.00 53.69 104 TRP A N 1
ATOM 849 C CA . TRP A 1 104 ? 6.620 -11.942 -0.240 1.00 53.69 104 TRP A CA 1
ATOM 850 C C . TRP A 1 104 ? 7.533 -12.895 0.544 1.00 53.69 104 TRP A C 1
ATOM 852 O O . TRP A 1 104 ? 7.221 -13.260 1.672 1.00 53.69 104 TRP A O 1
ATOM 862 N N . GLU A 1 105 ? 8.708 -13.226 -0.003 1.00 50.09 105 GLU A N 1
ATOM 863 C CA . GLU A 1 105 ? 9.776 -13.915 0.735 1.00 50.09 105 GLU A CA 1
ATOM 864 C C . GLU A 1 105 ? 10.232 -13.083 1.948 1.00 50.09 105 GLU A C 1
ATOM 866 O O . GLU A 1 105 ? 10.379 -13.625 3.034 1.00 50.09 105 GLU A O 1
ATOM 871 N N . TYR A 1 106 ? 10.356 -11.757 1.836 1.00 51.56 106 TYR A N 1
ATOM 872 C CA . TYR A 1 106 ? 10.635 -10.875 2.976 1.00 51.56 106 TYR A CA 1
ATOM 873 C C . TYR A 1 106 ? 9.433 -10.717 3.929 1.00 51.56 106 TYR A C 1
ATOM 875 O O . TYR A 1 106 ? 9.650 -10.559 5.128 1.00 51.56 106 TYR A O 1
ATOM 883 N N . LEU A 1 107 ? 8.185 -10.787 3.441 1.00 49.59 107 LEU A N 1
ATOM 884 C CA . LEU A 1 107 ? 6.964 -10.837 4.268 1.00 49.59 107 LEU A CA 1
ATOM 885 C C . LEU A 1 107 ? 6.889 -12.124 5.101 1.00 49.59 107 LEU A C 1
ATOM 887 O O . LEU A 1 107 ? 6.589 -12.054 6.289 1.00 49.59 107 LEU A O 1
ATOM 891 N N . LEU A 1 108 ? 7.13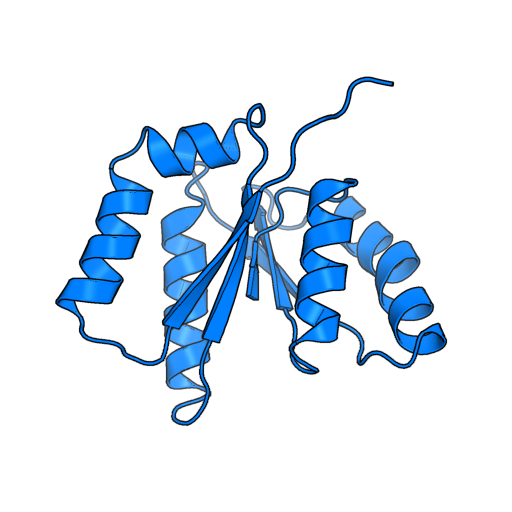1 -13.284 4.481 1.00 48.53 108 LEU A N 1
ATOM 892 C CA . LEU A 1 108 ? 6.950 -14.604 5.091 1.00 48.53 108 LEU A CA 1
ATOM 893 C C . LEU A 1 108 ? 8.189 -15.149 5.810 1.00 48.53 108 LEU A C 1
ATOM 895 O O . LEU A 1 108 ? 8.028 -15.878 6.787 1.00 48.53 108 LEU A O 1
ATOM 899 N N . HIS A 1 109 ? 9.405 -14.859 5.335 1.00 45.69 109 HIS A N 1
ATOM 900 C CA . HIS A 1 109 ? 10.637 -15.407 5.923 1.00 45.69 109 HIS A CA 1
ATOM 901 C C . HIS A 1 109 ? 11.212 -14.551 7.043 1.00 45.69 109 HIS A C 1
ATOM 903 O O . HIS A 1 109 ? 11.944 -15.074 7.879 1.00 45.69 109 HIS A O 1
ATOM 909 N N . ASN A 1 110 ? 10.858 -13.267 7.117 1.00 44.00 110 ASN A N 1
ATOM 910 C CA . ASN A 1 110 ? 10.954 -12.570 8.387 1.00 44.00 110 ASN A CA 1
ATOM 911 C C . ASN A 1 110 ? 9.673 -12.859 9.144 1.00 44.00 110 ASN A C 1
ATOM 913 O O . ASN A 1 110 ? 8.584 -12.790 8.585 1.00 44.00 110 ASN A O 1
ATOM 917 N N . HIS A 1 111 ? 9.781 -13.072 10.444 1.00 47.75 111 HIS A N 1
ATOM 918 C CA . HIS A 1 111 ? 8.668 -13.141 11.384 1.00 47.75 111 HIS A CA 1
ATOM 919 C C . HIS A 1 111 ? 7.726 -11.909 11.348 1.00 47.75 111 HIS A C 1
ATOM 921 O O . HIS A 1 111 ? 6.895 -11.789 12.230 1.00 47.75 111 HIS A O 1
ATOM 927 N N . ALA A 1 112 ? 7.828 -11.008 10.361 1.00 50.62 112 ALA A N 1
ATOM 928 C CA . ALA A 1 112 ? 7.106 -9.768 10.133 1.00 50.62 112 ALA A CA 1
ATOM 929 C C . ALA A 1 112 ? 5.673 -9.945 9.610 1.00 50.62 112 ALA A C 1
ATOM 931 O O . ALA A 1 112 ? 4.826 -9.200 10.069 1.00 50.62 112 ALA A O 1
ATOM 932 N N . ALA A 1 113 ? 5.335 -10.900 8.730 1.00 48.38 113 ALA A N 1
ATOM 933 C CA . ALA A 1 113 ? 3.917 -11.160 8.418 1.00 48.38 113 ALA A CA 1
ATOM 934 C C . ALA A 1 113 ? 3.207 -11.802 9.612 1.00 48.38 113 ALA A C 1
ATOM 936 O O . ALA A 1 113 ? 2.084 -11.427 9.941 1.00 48.38 113 ALA A O 1
ATOM 937 N N . THR A 1 114 ? 3.884 -12.716 10.311 1.00 54.34 114 THR A N 1
ATOM 938 C CA . THR A 1 114 ? 3.390 -13.272 11.572 1.00 54.34 114 THR A CA 1
ATOM 939 C C . THR A 1 114 ? 3.336 -12.197 12.649 1.00 54.34 114 THR A C 1
ATOM 941 O O . THR A 1 114 ? 2.341 -12.152 13.347 1.00 54.34 114 THR A O 1
ATOM 944 N N . ALA A 1 115 ? 4.311 -11.291 12.759 1.00 54.44 115 ALA A N 1
ATOM 945 C CA . ALA A 1 115 ? 4.318 -10.194 13.727 1.00 54.44 115 ALA A CA 1
ATOM 946 C C . ALA A 1 115 ? 3.326 -9.093 13.364 1.00 54.44 115 ALA A C 1
ATOM 948 O O . ALA A 1 115 ? 2.714 -8.574 14.270 1.00 54.44 115 ALA A O 1
ATOM 949 N N . LEU A 1 116 ? 3.096 -8.783 12.087 1.00 57.31 116 LEU A N 1
ATOM 950 C CA . LEU A 1 116 ? 2.041 -7.890 11.601 1.00 57.31 116 LEU A CA 1
ATOM 951 C C . LEU A 1 116 ? 0.681 -8.489 11.933 1.00 57.31 116 LEU A C 1
ATOM 953 O O . LEU A 1 116 ? -0.138 -7.846 12.570 1.00 57.31 116 LEU A O 1
ATOM 957 N N . LYS A 1 117 ? 0.462 -9.756 11.577 1.00 54.03 117 LYS A N 1
ATOM 958 C CA . LYS A 1 117 ? -0.758 -10.490 11.915 1.00 54.03 117 LYS A CA 1
ATOM 959 C C . LYS A 1 117 ? -0.935 -10.602 13.432 1.00 54.03 117 LYS A C 1
ATOM 961 O O . LYS A 1 117 ? -2.036 -10.412 13.917 1.00 54.03 117 LYS A O 1
ATOM 966 N N . THR A 1 118 ? 0.137 -10.834 14.186 1.00 56.44 118 THR A N 1
ATOM 967 C CA . THR A 1 118 ? 0.137 -10.928 15.656 1.00 56.44 118 THR A CA 1
ATOM 968 C C . THR A 1 118 ? -0.029 -9.558 16.311 1.00 56.44 118 THR A C 1
ATOM 970 O O . THR A 1 118 ? -0.736 -9.474 17.294 1.00 56.44 118 THR A O 1
ATOM 973 N N . LEU A 1 119 ? 0.526 -8.472 15.772 1.00 57.66 119 LEU A N 1
ATOM 974 C CA . LEU A 1 119 ? 0.325 -7.100 16.249 1.00 57.66 119 LEU A CA 1
ATOM 975 C C . LEU A 1 119 ? -1.103 -6.648 15.971 1.00 57.66 119 LEU A C 1
ATOM 977 O O . LEU A 1 119 ? -1.735 -6.140 16.884 1.00 57.66 119 LEU A O 1
ATOM 981 N N . LEU A 1 120 ? -1.631 -6.904 14.771 1.00 56.84 120 LEU A N 1
ATOM 982 C CA . LEU A 1 120 ? -3.026 -6.629 14.415 1.00 56.84 120 LEU A CA 1
ATOM 983 C C . LEU A 1 120 ? -4.006 -7.449 15.274 1.00 56.84 120 LEU A C 1
ATOM 985 O O . LEU A 1 120 ? -5.011 -6.911 15.726 1.00 56.84 120 LEU A O 1
ATOM 989 N N . LEU A 1 121 ? -3.696 -8.722 15.555 1.00 54.78 121 LEU A N 1
ATOM 990 C CA . LEU A 1 121 ? -4.520 -9.587 16.410 1.00 54.78 121 LEU A CA 1
ATOM 991 C C . LEU A 1 121 ? -4.375 -9.278 17.914 1.00 54.78 121 LEU A C 1
ATOM 993 O O . LEU A 1 121 ? -5.370 -9.331 18.627 1.00 54.78 121 LEU A O 1
ATOM 997 N N . LEU A 1 122 ? -3.175 -8.948 18.414 1.00 47.72 122 LEU A N 1
ATOM 998 C CA . LEU A 1 122 ? -2.924 -8.616 19.830 1.00 47.72 122 LEU A CA 1
ATOM 999 C C . LEU A 1 122 ? -3.331 -7.179 20.185 1.00 47.72 122 LEU A C 1
ATOM 1001 O O . LEU A 1 122 ? -3.675 -6.936 21.337 1.00 47.72 122 LEU A O 1
ATOM 1005 N N . HIS A 1 123 ? -3.308 -6.238 19.231 1.00 49.84 123 HIS A N 1
ATOM 1006 C CA . HIS A 1 123 ? -3.873 -4.891 19.412 1.00 49.84 123 HIS A CA 1
ATOM 1007 C C . HIS A 1 123 ? -5.390 -4.842 19.179 1.00 49.84 123 HIS A C 1
ATOM 1009 O O . HIS A 1 123 ? -5.976 -3.777 19.342 1.00 49.84 123 HIS A O 1
ATOM 1015 N N . GLY A 1 124 ? -6.037 -5.965 18.834 1.00 45.56 124 GLY A N 1
ATOM 1016 C CA . GLY A 1 124 ? -7.498 -6.063 18.766 1.00 45.56 124 GLY A CA 1
ATOM 1017 C C . GLY A 1 124 ? -8.158 -5.054 17.821 1.00 45.56 124 GLY A C 1
ATOM 1018 O O . GLY A 1 124 ? -9.289 -4.647 18.066 1.00 45.56 124 GLY A O 1
ATOM 1019 N N . ASP A 1 125 ? -7.467 -4.598 16.774 1.00 58.84 125 ASP A N 1
ATOM 1020 C CA . ASP A 1 125 ? -7.988 -3.519 15.931 1.00 58.84 125 ASP A CA 1
ATOM 1021 C C . ASP A 1 125 ? -8.848 -4.109 14.806 1.00 58.84 125 ASP A C 1
ATOM 1023 O O . ASP A 1 125 ? -8.371 -4.437 13.718 1.00 58.84 125 ASP A O 1
ATOM 1027 N N . GLU A 1 126 ? -10.149 -4.233 15.078 1.00 63.72 126 GLU A N 1
ATOM 1028 C CA . GLU A 1 126 ? -11.193 -4.770 14.184 1.00 63.72 126 GLU A CA 1
ATOM 1029 C C . GLU A 1 126 ? -11.289 -4.050 12.821 1.00 63.72 126 GLU A C 1
ATOM 1031 O O . GLU A 1 126 ? -11.993 -4.494 11.914 1.00 63.72 126 GLU A O 1
ATOM 1036 N N . ARG A 1 127 ? -10.574 -2.931 12.655 1.00 78.44 127 ARG A N 1
ATOM 1037 C CA . ARG A 1 127 ? -10.659 -2.035 11.497 1.00 78.44 127 ARG A CA 1
ATOM 1038 C C . ARG A 1 127 ? -9.589 -2.269 10.437 1.00 78.44 127 ARG A C 1
ATOM 1040 O O . ARG A 1 127 ? -9.645 -1.610 9.405 1.00 78.44 127 ARG A O 1
ATOM 1047 N N . VAL A 1 128 ? -8.625 -3.168 10.637 1.00 81.81 128 VAL A N 1
ATOM 1048 C CA . VAL A 1 128 ? -7.631 -3.490 9.597 1.00 81.81 128 VAL A CA 1
ATOM 1049 C C . VAL A 1 128 ? -7.901 -4.876 9.029 1.00 81.81 128 VAL A C 1
ATOM 1051 O O . VAL A 1 128 ? -7.763 -5.887 9.713 1.00 81.81 128 VAL A O 1
ATOM 1054 N N . VAL A 1 129 ? -8.243 -4.931 7.742 1.00 83.19 129 VAL A N 1
ATOM 1055 C CA . VAL A 1 129 ? -8.517 -6.181 7.024 1.00 83.19 129 VAL A CA 1
ATOM 1056 C C . VAL A 1 129 ? -7.417 -6.426 6.005 1.00 83.19 129 VAL A C 1
ATOM 1058 O O . VAL A 1 129 ? -7.144 -5.583 5.154 1.00 83.19 129 VAL A O 1
ATOM 1061 N N . VAL A 1 130 ? -6.794 -7.601 6.055 1.00 78.88 130 VAL A N 1
ATOM 1062 C CA . VAL A 1 130 ? -5.785 -8.010 5.071 1.00 78.88 130 VAL A CA 1
ATOM 1063 C C . VAL A 1 130 ? -6.446 -8.873 4.002 1.00 78.88 130 VAL A C 1
ATOM 1065 O O . VAL A 1 130 ? -7.060 -9.891 4.317 1.00 78.88 130 VAL A O 1
ATOM 1068 N N . ILE A 1 131 ? -6.313 -8.473 2.737 1.00 82.44 131 ILE A N 1
ATOM 1069 C CA . ILE A 1 131 ? -6.857 -9.199 1.588 1.00 82.44 131 ILE A CA 1
ATOM 1070 C C . ILE A 1 131 ? -5.696 -9.698 0.739 1.00 82.44 131 ILE A C 1
ATOM 1072 O O . ILE A 1 131 ? -5.027 -8.914 0.066 1.00 82.44 131 ILE A O 1
ATOM 1076 N N . ASN A 1 132 ? -5.488 -11.010 0.729 1.00 76.44 132 ASN A N 1
ATOM 1077 C CA . ASN A 1 132 ? -4.498 -11.626 -0.142 1.00 76.44 132 ASN A CA 1
ATOM 1078 C C . ASN A 1 132 ? -5.115 -11.854 -1.521 1.00 76.44 132 ASN A C 1
ATOM 1080 O O . ASN A 1 132 ? -6.179 -12.459 -1.650 1.00 76.44 132 ASN A O 1
ATOM 1084 N N . THR A 1 133 ? -4.444 -11.366 -2.561 1.00 70.75 133 THR A N 1
ATOM 1085 C CA . THR A 1 133 ? -4.852 -11.582 -3.955 1.00 70.75 133 THR A CA 1
ATOM 1086 C C . THR A 1 133 ? -3.851 -12.527 -4.626 1.00 70.75 133 THR A C 1
ATOM 1088 O O . THR A 1 133 ? -2.881 -12.057 -5.219 1.00 70.75 133 THR A O 1
ATOM 1091 N N . PRO A 1 134 ? -4.033 -13.861 -4.501 1.00 64.56 134 PRO A N 1
ATOM 1092 C CA . PRO A 1 134 ? -3.077 -14.837 -5.011 1.00 64.56 134 PRO A CA 1
ATOM 1093 C C . PRO A 1 134 ? -3.000 -14.768 -6.531 1.00 64.56 134 PRO A C 1
ATOM 1095 O O . PRO A 1 134 ? -4.003 -14.926 -7.235 1.00 64.56 134 PRO A O 1
ATOM 1098 N N . TRP A 1 135 ? -1.791 -14.556 -7.051 1.00 62.56 135 TRP A N 1
ATOM 1099 C CA . TRP A 1 135 ? -1.527 -14.623 -8.476 1.00 62.56 135 TRP A CA 1
ATOM 1100 C C . TRP A 1 135 ? -0.571 -15.760 -8.822 1.00 62.56 135 TRP A C 1
ATOM 1102 O O . TRP A 1 135 ? 0.628 -15.732 -8.537 1.00 62.56 135 TRP A O 1
ATOM 1112 N N . TYR A 1 136 ? -1.116 -16.748 -9.526 1.00 57.94 136 TYR A N 1
ATOM 1113 C CA . TYR A 1 136 ? -0.328 -17.751 -10.221 1.00 57.94 136 TYR A CA 1
ATOM 1114 C C . TYR A 1 136 ? 0.144 -17.146 -11.548 1.00 57.94 136 TYR A C 1
ATOM 1116 O O . TYR A 1 136 ? -0.689 -16.821 -12.403 1.00 57.94 136 TYR A O 1
ATOM 1124 N N . LEU A 1 137 ? 1.466 -17.001 -11.734 1.00 53.62 137 LEU A N 1
ATOM 1125 C CA . LEU A 1 137 ? 2.046 -16.896 -13.077 1.00 53.62 137 LEU A CA 1
ATOM 1126 C C . LEU A 1 137 ? 1.536 -18.119 -13.849 1.00 53.62 137 LEU A C 1
ATOM 1128 O O . LEU A 1 137 ? 1.997 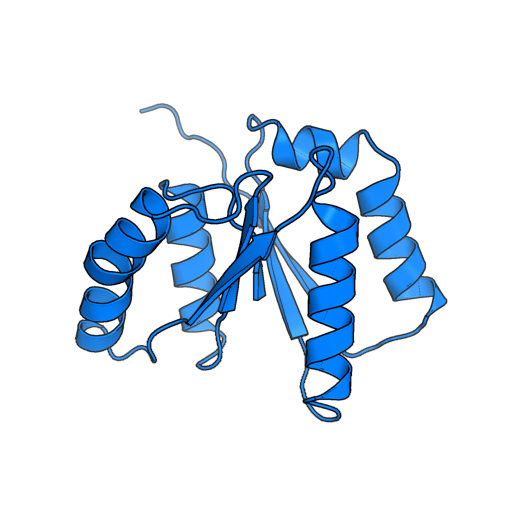-19.234 -13.623 1.00 53.62 137 LEU A O 1
ATOM 1132 N N . ARG A 1 138 ? 0.545 -17.939 -14.723 1.00 49.72 138 ARG A N 1
ATOM 1133 C CA . ARG A 1 138 ? 0.367 -18.873 -15.829 1.00 49.72 138 ARG A CA 1
ATOM 1134 C C . ARG A 1 138 ? 1.400 -18.453 -16.858 1.00 49.72 138 ARG A C 1
ATOM 1136 O O . ARG A 1 138 ? 1.223 -17.418 -17.501 1.00 49.72 138 ARG A O 1
ATOM 1143 N N . ASP A 1 139 ? 2.498 -19.198 -16.891 1.00 40.41 139 ASP A N 1
ATOM 1144 C CA . ASP A 1 139 ? 3.487 -19.138 -17.959 1.00 40.41 139 ASP A CA 1
ATOM 1145 C C . ASP A 1 139 ? 2.757 -19.484 -19.268 1.00 40.41 139 ASP A C 1
ATOM 1147 O O . ASP A 1 139 ? 2.335 -20.623 -19.481 1.00 40.41 139 ASP A O 1
ATOM 1151 N N . HIS A 1 140 ? 2.524 -18.469 -20.096 1.00 33.91 140 HIS A N 1
ATOM 1152 C CA . HIS A 1 140 ? 2.099 -18.597 -21.486 1.00 33.91 140 HIS A CA 1
ATOM 1153 C C . HIS A 1 140 ? 3.016 -17.721 -22.325 1.00 33.91 140 HIS A C 1
ATOM 1155 O O . HIS A 1 140 ? 3.163 -16.531 -21.954 1.00 33.91 140 HIS A O 1
#

Sequence (140 aa):
VVPIDGWNRVSERALRFAMRISEDVTAVHVTENETNQALIDIFRTRVEPPAGHAGYRQPRLEVIHSPYRKLFEPLLEYIERIKKETPDTIIAVVIPELVKSRWWEYLLHNHAATALKTLLLLHGDERVVVINTPWYLRDH

pLDDT: mean 77.34, std 16.68, range [33.91, 96.38]

Secondary structure (DSSP, 8-state):
-EE-SSSSHHHHHHHHHHHHH-S--EEEEEESSS--HHHHHHHHHHTHHHHHHTTPPPPEEEEEE-GGG--HHHHHHHHHHHHHH-TT--EEEEE--BTTSHHHHHHHHSTHHHHHHHHHHHTT-TTEEEEE--B-----